Protein AF-A0AAX3SBN3-F1 (afdb_monomer)

pLDDT: mean 89.95, std 8.94, range [46.34, 97.88]

Sequence (106 aa):
MPRVSVIDQMPKELRSQLDERLREAGYSNLMEHAEWLQAQGVNASKSAVGRYSV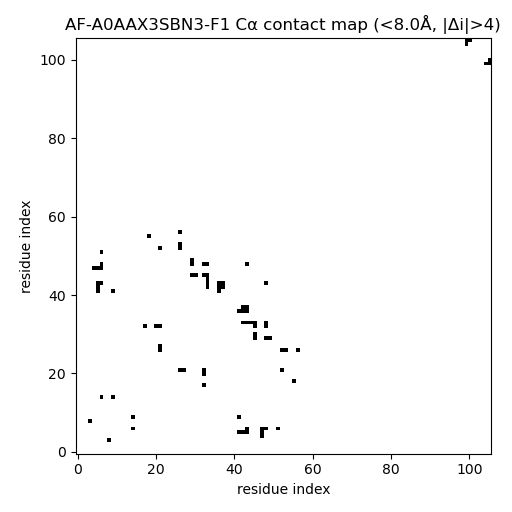ELKTKDRAATSIARGMREDLSDREAVDLLMELGALRVKEKRILDRLQEIGYF

Mean predicted aligned error: 9.84 Å

Secondary structure (DSSP, 8-state):
-PPPPHHHHS-HHHHHHHHHHHHHTTT--HHHHHHHHHHTT----HHHHHHHHHHHHHHHHHHHHHHHHHHHHHHHHHHHHHHHHHHHHHHHHHHHHHHHHHTT--

Radius of gyration: 28.88 Å; Cα contacts (8 Å, |Δi|>4): 43; chains: 1; bounding box: 62×22×80 Å

Foldseek 3Di:
DPDQQLLNVDDPVVNVVLLVVCVVVVNDPLVVSQVVCVVVVRNHDSVSSSVVSVVSVVVVVVVVVVVVVVVVVVVVVVVVVVVVVVVVVVVVVVVVVVVCVVVVVD

Solvent-accessible surface area (backbone atoms only — not comparable to full-atom values): 5961 Å² total; per-residue (Å²): 130,86,79,80,50,72,74,75,69,51,57,68,70,59,45,51,52,51,52,50,54,31,57,76,51,73,60,47,66,37,58,61,54,21,53,50,34,40,76,7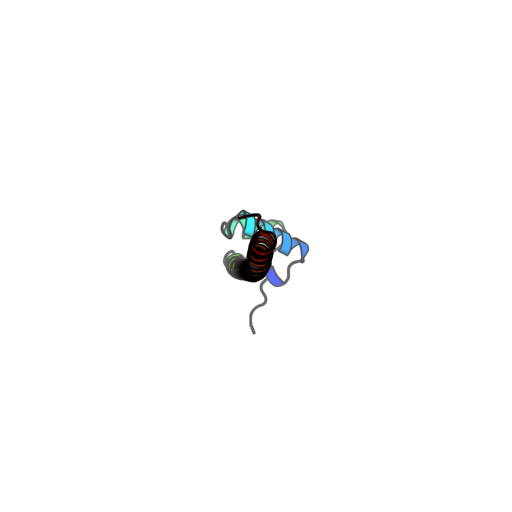2,73,40,90,47,50,45,66,56,46,45,54,49,40,55,51,51,54,50,53,54,49,51,52,51,51,50,55,48,51,55,51,52,56,51,51,53,51,52,52,52,51,51,52,52,52,51,51,54,51,53,55,50,51,51,54,50,52,55,52,39,46,76,73,63,78,102

Structure (mmCIF, N/CA/C/O backbone):
data_AF-A0AAX3SBN3-F1
#
_entry.id   AF-A0AAX3SBN3-F1
#
loop_
_atom_site.group_PDB
_atom_site.id
_atom_site.type_symbol
_atom_site.label_atom_id
_atom_site.label_alt_id
_atom_site.label_comp_id
_atom_site.label_asym_id
_atom_site.label_entity_id
_atom_site.label_seq_id
_atom_site.pdbx_PDB_ins_code
_atom_site.Cartn_x
_atom_site.Cartn_y
_atom_site.Cartn_z
_atom_site.occupancy
_atom_site.B_iso_or_equiv
_atom_site.auth_seq_id
_atom_site.auth_comp_id
_atom_site.auth_asym_id
_atom_site.auth_atom_id
_atom_site.pdbx_PDB_model_num
ATOM 1 N N . MET A 1 1 ? 1.093 -8.515 31.860 1.00 46.34 1 MET A N 1
ATOM 2 C CA . MET A 1 1 ? 0.648 -9.090 30.570 1.00 46.34 1 MET A CA 1
ATOM 3 C C . MET A 1 1 ? 0.022 -7.985 29.729 1.00 46.34 1 MET A C 1
ATOM 5 O O . MET A 1 1 ? -0.735 -7.204 30.304 1.00 46.34 1 MET A O 1
ATOM 9 N N . PRO A 1 2 ? 0.330 -7.864 28.426 1.00 54.88 2 PRO A N 1
ATOM 10 C CA . PRO A 1 2 ? -0.399 -6.953 27.546 1.00 54.88 2 PRO A CA 1
ATOM 11 C C . PRO A 1 2 ? -1.870 -7.382 27.514 1.00 54.88 2 PRO A C 1
ATOM 13 O O . PRO A 1 2 ? -2.157 -8.567 27.359 1.00 54.88 2 PRO A O 1
ATOM 16 N N . ARG A 1 3 ? -2.810 -6.450 27.702 1.00 62.56 3 ARG A N 1
ATOM 17 C CA . ARG A 1 3 ? -4.237 -6.772 27.563 1.00 62.56 3 ARG A CA 1
ATOM 18 C C . ARG A 1 3 ? -4.530 -6.993 26.081 1.00 62.56 3 ARG A C 1
ATOM 20 O O . ARG A 1 3 ? -4.342 -6.075 25.281 1.00 62.56 3 ARG A O 1
ATOM 27 N N . VAL A 1 4 ? -4.970 -8.200 25.735 1.00 66.44 4 VAL A N 1
ATOM 28 C CA . VAL A 1 4 ? -5.471 -8.528 24.394 1.00 66.44 4 VAL A CA 1
ATOM 29 C C . VAL A 1 4 ? -6.620 -7.568 24.076 1.00 66.44 4 VAL A C 1
ATOM 31 O O . VAL A 1 4 ? -7.504 -7.377 24.915 1.00 66.44 4 VAL A O 1
ATOM 34 N N . SER A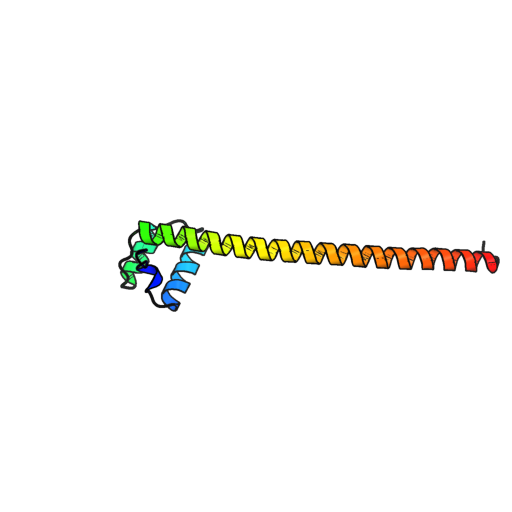 1 5 ? -6.576 -6.896 22.921 1.00 80.94 5 SER A N 1
ATOM 35 C CA . SER A 1 5 ? -7.642 -5.970 22.532 1.00 80.94 5 SER A CA 1
ATOM 36 C C . SER A 1 5 ? -8.933 -6.750 22.306 1.00 80.94 5 SER A C 1
ATOM 38 O O . SER A 1 5 ? -8.895 -7.838 21.740 1.00 80.94 5 SER A O 1
ATOM 40 N N . VAL A 1 6 ? -10.089 -6.167 22.629 1.00 86.38 6 VAL A N 1
ATOM 41 C CA . VAL A 1 6 ? -11.393 -6.696 22.175 1.00 86.38 6 VAL A CA 1
ATOM 42 C C . VAL A 1 6 ? -11.408 -6.855 20.646 1.00 86.38 6 VAL A C 1
ATOM 44 O O . VAL A 1 6 ? -11.992 -7.791 20.110 1.00 86.38 6 VAL A O 1
ATOM 47 N N . ILE A 1 7 ? -10.672 -5.991 19.941 1.00 87.12 7 ILE A N 1
ATOM 48 C CA . ILE A 1 7 ? -10.515 -6.041 18.483 1.00 87.12 7 ILE A CA 1
ATOM 49 C C . ILE A 1 7 ? -9.657 -7.232 18.019 1.00 87.12 7 ILE A C 1
ATOM 51 O O . ILE A 1 7 ? -9.864 -7.761 16.929 1.00 87.12 7 ILE A O 1
ATOM 55 N N . ASP A 1 8 ? -8.756 -7.737 18.859 1.00 85.69 8 ASP A N 1
ATOM 56 C CA . ASP A 1 8 ? -7.938 -8.916 18.542 1.00 85.69 8 ASP A CA 1
ATOM 57 C C . ASP A 1 8 ? -8.713 -10.227 18.753 1.00 85.69 8 ASP A C 1
ATOM 59 O O . ASP A 1 8 ? -8.286 -11.285 18.289 1.00 85.69 8 ASP A O 1
ATOM 63 N N . GLN A 1 9 ? -9.874 -10.159 19.409 1.00 88.56 9 GLN A 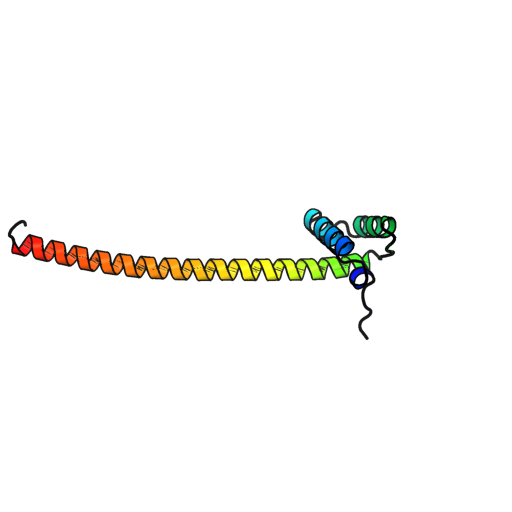N 1
ATOM 64 C CA . GLN A 1 9 ? -10.721 -11.312 19.725 1.00 88.56 9 GLN A CA 1
ATOM 65 C C . GLN A 1 9 ? -11.921 -11.457 18.784 1.00 88.56 9 GLN A C 1
ATOM 67 O O . GLN A 1 9 ? -12.572 -12.497 18.792 1.00 88.56 9 GLN A O 1
ATOM 72 N N . MET A 1 10 ? -12.225 -10.440 17.970 1.00 90.62 10 MET A N 1
ATOM 73 C CA . MET A 1 10 ? -13.343 -10.522 17.028 1.00 90.62 10 MET A CA 1
ATOM 74 C C . MET A 1 10 ? -13.065 -11.495 15.868 1.00 90.62 10 MET A C 1
ATOM 76 O O . MET A 1 10 ? -11.894 -11.707 15.527 1.00 90.62 10 MET A O 1
ATOM 80 N N . PRO A 1 11 ? -14.120 -12.037 15.226 1.00 92.75 11 PRO A N 1
ATOM 81 C CA . PRO A 1 11 ? -13.992 -12.852 14.022 1.00 92.75 11 PRO A CA 1
ATOM 82 C C . PRO A 1 11 ? -13.178 -12.148 12.939 1.00 92.75 11 PRO A C 1
ATOM 84 O O . PRO A 1 11 ? -13.236 -10.922 12.795 1.00 92.75 11 PRO A O 1
ATOM 87 N N . LYS A 1 12 ? -12.431 -12.930 12.156 1.00 91.50 12 LYS A N 1
ATOM 88 C CA . LYS A 1 12 ? -11.541 -12.403 11.117 1.00 91.50 12 LYS A CA 1
ATOM 89 C C . LYS A 1 12 ? -12.311 -11.560 10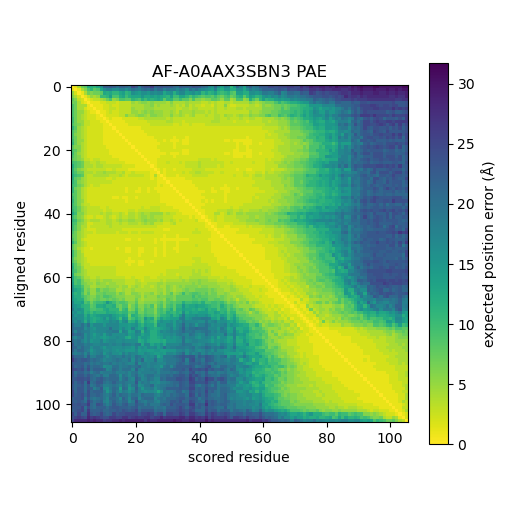.102 1.00 91.50 12 LYS A C 1
ATOM 91 O O . LYS A 1 12 ? -11.835 -10.505 9.708 1.00 91.50 12 LYS A O 1
ATOM 96 N N . GLU A 1 13 ? -13.512 -11.990 9.745 1.00 93.06 13 GLU A N 1
ATOM 97 C CA . GLU A 1 13 ? -14.396 -11.334 8.786 1.00 93.06 13 GLU A CA 1
ATOM 98 C C . GLU A 1 13 ? -14.827 -9.949 9.280 1.00 93.06 13 GLU A C 1
ATOM 100 O O . GLU A 1 13 ? -14.839 -8.989 8.511 1.00 93.06 13 GLU A O 1
ATOM 105 N N . LEU A 1 14 ? -15.139 -9.824 10.574 1.00 94.31 14 LEU A N 1
ATOM 106 C CA . LEU A 1 14 ? -15.507 -8.544 11.177 1.00 94.31 14 LEU A CA 1
ATOM 107 C C . LEU A 1 14 ? -14.292 -7.614 11.289 1.00 94.31 14 LEU A C 1
ATOM 109 O O . LEU A 1 14 ? -14.404 -6.414 11.043 1.00 94.31 14 LEU A O 1
ATOM 113 N N . ARG A 1 15 ? -13.114 -8.175 11.590 1.00 93.69 15 ARG A N 1
ATOM 114 C CA . ARG A 1 15 ? -11.855 -7.423 11.597 1.00 93.69 15 ARG A CA 1
ATOM 115 C C . ARG A 1 15 ? -11.504 -6.898 10.208 1.00 93.69 15 ARG A C 1
ATOM 117 O O . ARG A 1 15 ? -11.139 -5.738 10.086 1.00 93.69 15 ARG A O 1
ATOM 124 N N . SER A 1 16 ? -11.660 -7.713 9.167 1.00 94.25 16 SER A N 1
ATOM 125 C CA . SER A 1 16 ? -11.414 -7.287 7.786 1.00 94.25 16 SER A CA 1
ATOM 126 C C . SER A 1 16 ? -12.344 -6.153 7.352 1.00 94.25 16 SER A C 1
ATOM 128 O O . SER A 1 16 ? -11.878 -5.208 6.726 1.00 94.25 16 SER A O 1
ATOM 130 N N . GLN A 1 17 ? -13.620 -6.187 7.748 1.00 96.06 17 GLN A N 1
ATOM 131 C CA . GLN A 1 17 ? -14.545 -5.071 7.514 1.00 96.06 17 GLN A CA 1
ATOM 132 C C . GLN A 1 17 ? -14.122 -3.802 8.267 1.00 96.06 17 GLN A C 1
ATOM 134 O O . GLN A 1 17 ? -14.179 -2.706 7.715 1.00 96.06 17 GLN A O 1
ATOM 139 N N . LEU A 1 18 ? -13.667 -3.931 9.520 1.00 95.25 18 LEU A N 1
ATOM 140 C CA . LEU A 1 18 ? -13.124 -2.797 10.270 1.00 95.25 18 LEU A CA 1
ATOM 141 C C . LEU A 1 18 ? -11.887 -2.205 9.577 1.00 95.25 18 LEU A C 1
ATOM 143 O O . LEU A 1 18 ? -11.766 -0.984 9.504 1.00 95.25 18 LEU A O 1
ATOM 147 N N . ASP A 1 19 ? -10.990 -3.050 9.062 1.00 95.56 19 ASP A N 1
ATOM 148 C CA . ASP A 1 19 ? -9.792 -2.614 8.340 1.00 95.56 19 ASP A CA 1
ATOM 149 C C . ASP A 1 19 ? -10.149 -1.804 7.094 1.00 95.56 19 ASP A C 1
ATOM 151 O O . ASP A 1 19 ? -9.567 -0.747 6.858 1.00 95.56 19 ASP A O 1
ATOM 155 N N . GLU A 1 20 ? -11.106 -2.288 6.303 1.00 96.44 20 GLU A N 1
ATOM 156 C CA . GLU A 1 20 ? -11.591 -1.608 5.101 1.00 96.44 20 GLU A CA 1
ATOM 157 C C . GLU A 1 20 ? -12.205 -0.251 5.445 1.00 96.44 20 GLU A C 1
ATOM 159 O O . GLU A 1 20 ? -11.745 0.772 4.937 1.00 96.44 20 GLU A O 1
ATOM 164 N N . ARG A 1 21 ? -13.123 -0.208 6.420 1.00 96.56 21 ARG A N 1
ATOM 165 C CA . ARG A 1 21 ? -13.724 1.049 6.891 1.00 96.56 21 ARG A CA 1
ATOM 166 C C . ARG A 1 21 ? -12.683 2.047 7.394 1.00 96.56 21 ARG A C 1
ATOM 168 O O . ARG A 1 21 ? -12.793 3.240 7.122 1.00 96.56 21 ARG A O 1
ATOM 175 N N . LEU A 1 22 ? -11.675 1.578 8.133 1.00 96.44 22 LEU A N 1
ATOM 176 C CA . LEU A 1 22 ? -10.591 2.432 8.618 1.00 96.44 22 LEU A CA 1
ATOM 177 C C . LEU A 1 22 ? -9.739 2.968 7.466 1.00 96.44 22 LEU A C 1
ATOM 179 O O . LEU A 1 22 ? -9.346 4.131 7.509 1.00 96.44 22 LEU A O 1
ATOM 183 N N . ARG A 1 23 ? -9.459 2.164 6.436 1.00 95.69 23 ARG A N 1
ATOM 184 C CA . ARG A 1 23 ? -8.713 2.615 5.251 1.00 95.69 23 ARG A CA 1
ATOM 185 C C . ARG A 1 23 ? -9.497 3.647 4.449 1.00 95.69 23 ARG A C 1
ATOM 187 O O . ARG A 1 23 ? -8.933 4.687 4.117 1.00 95.69 23 ARG A O 1
ATOM 194 N N . GLU A 1 24 ? -10.780 3.396 4.197 1.00 95.69 24 GLU A N 1
ATOM 195 C CA . GLU A 1 24 ? -11.680 4.318 3.490 1.00 95.69 24 GLU A CA 1
ATOM 196 C C . GLU A 1 24 ? -11.799 5.663 4.215 1.00 95.69 24 GLU A C 1
ATOM 198 O O . GLU A 1 24 ? -11.713 6.721 3.595 1.00 95.69 24 GLU A O 1
ATOM 203 N N . ALA A 1 25 ? -11.901 5.635 5.547 1.00 94.25 25 ALA A N 1
ATOM 204 C CA . ALA A 1 25 ? -11.947 6.835 6.377 1.00 94.25 25 ALA A CA 1
ATOM 205 C C . ALA A 1 25 ? -10.566 7.481 6.612 1.00 94.25 25 ALA A C 1
ATOM 207 O O . ALA A 1 25 ? -10.441 8.392 7.437 1.00 94.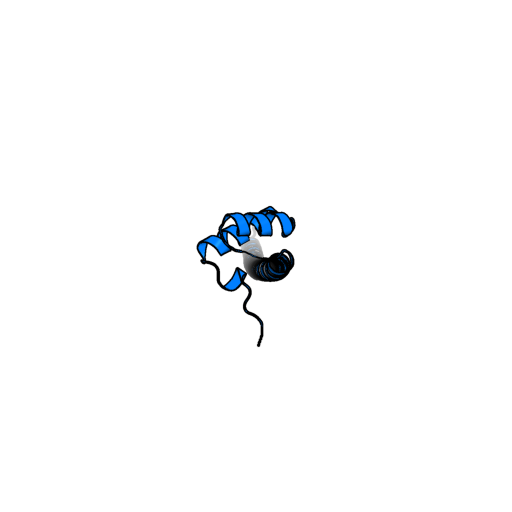25 25 ALA A O 1
ATOM 208 N N . GLY A 1 26 ? -9.493 7.006 5.972 1.00 93.12 26 GLY A N 1
ATOM 209 C CA . GLY A 1 26 ? -8.143 7.541 6.170 1.00 93.12 26 GLY A CA 1
ATOM 210 C C . GLY A 1 26 ? -7.649 7.441 7.619 1.00 93.12 26 GLY A C 1
ATOM 211 O O . GLY A 1 26 ? -6.876 8.288 8.077 1.00 93.12 26 GLY A O 1
AT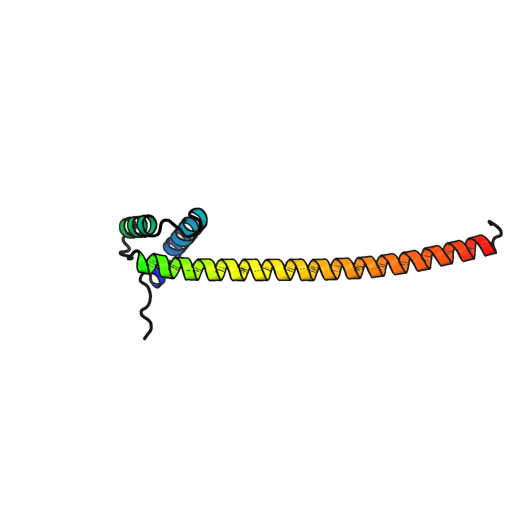OM 212 N N . TYR A 1 27 ? -8.078 6.403 8.340 1.00 93.62 27 TYR A N 1
ATOM 213 C CA . TYR A 1 27 ? -7.783 6.115 9.748 1.00 93.62 27 TYR A CA 1
ATOM 214 C C . TYR A 1 27 ? -8.397 7.109 10.743 1.00 93.62 27 TYR A C 1
ATOM 216 O O . TYR A 1 27 ? -7.927 7.222 11.880 1.00 93.62 27 TYR A O 1
ATOM 224 N N . SER A 1 28 ? -9.429 7.842 10.318 1.00 92.06 28 SER A N 1
ATOM 225 C CA . SER A 1 28 ? -10.160 8.818 11.130 1.00 92.06 28 SER A CA 1
ATOM 226 C C . SER A 1 28 ? -11.471 8.232 11.687 1.00 92.06 28 SER A C 1
ATOM 228 O O . SER A 1 28 ? -11.577 7.021 11.844 1.00 92.06 28 SER A O 1
ATOM 230 N N . ASN A 1 29 ? -12.420 9.078 12.108 1.00 94.19 29 ASN A N 1
ATOM 231 C CA . ASN A 1 29 ? -13.776 8.693 12.541 1.00 94.19 29 ASN A CA 1
ATOM 232 C C . ASN A 1 29 ? -13.865 7.544 13.568 1.00 94.19 29 ASN A C 1
ATOM 234 O O . ASN A 1 29 ? -14.811 6.764 13.598 1.00 94.19 29 ASN A O 1
ATOM 238 N N . LEU A 1 30 ? -12.901 7.476 14.494 1.00 95.00 30 LEU A N 1
ATOM 239 C CA . LEU A 1 30 ? -12.772 6.380 15.469 1.00 95.00 30 LEU A CA 1
ATOM 240 C C . LEU A 1 30 ? -14.021 6.147 16.336 1.00 95.00 30 LEU A C 1
ATOM 242 O O . LEU A 1 30 ? -14.232 5.040 16.822 1.00 95.00 30 LEU A O 1
ATOM 246 N N . MET A 1 31 ? -14.806 7.199 16.579 1.00 94.62 31 MET A N 1
ATOM 247 C CA . MET A 1 31 ? -16.046 7.120 17.355 1.00 94.62 31 MET A CA 1
ATOM 248 C C . MET A 1 31 ? -17.159 6.444 16.552 1.00 94.62 31 MET A C 1
ATOM 250 O O . MET A 1 31 ? -17.765 5.507 17.051 1.00 94.62 31 MET A O 1
ATOM 254 N N . GLU A 1 32 ? -17.331 6.825 15.288 1.00 95.38 32 GLU A N 1
ATOM 255 C CA . GLU A 1 32 ? -18.281 6.194 14.367 1.00 95.38 32 GLU A CA 1
ATOM 256 C C . GLU A 1 32 ? -17.952 4.706 14.162 1.00 95.38 32 GLU A C 1
ATOM 258 O O . GLU A 1 32 ? -18.829 3.847 14.175 1.00 95.38 32 GLU A O 1
ATOM 263 N N . HIS A 1 33 ? -16.666 4.364 14.048 1.00 95.25 33 HIS A N 1
ATOM 264 C CA . HIS A 1 33 ? -16.239 2.968 13.958 1.00 95.25 33 HIS A CA 1
ATOM 265 C C . HIS A 1 33 ? -16.507 2.178 15.247 1.00 95.25 33 HIS A C 1
ATOM 267 O O . HIS A 1 33 ? -16.840 0.996 15.178 1.00 95.25 33 HIS A O 1
ATOM 273 N N . ALA A 1 34 ? -16.386 2.811 16.417 1.00 95.12 34 ALA A N 1
ATOM 274 C CA . ALA A 1 34 ? -16.736 2.187 17.691 1.00 95.12 34 ALA A CA 1
ATOM 275 C C . ALA A 1 34 ? -18.251 1.936 17.803 1.00 95.12 34 ALA A C 1
ATOM 277 O O . ALA A 1 34 ? -18.659 0.850 18.208 1.00 95.12 34 ALA A O 1
ATOM 278 N N . GLU A 1 35 ? -19.076 2.897 17.383 1.00 95.94 35 GLU A N 1
ATOM 279 C CA . GLU A 1 35 ? -20.538 2.759 17.322 1.00 95.94 35 GLU A CA 1
ATOM 280 C C . GLU A 1 35 ? -20.964 1.663 16.338 1.00 95.94 35 GLU A C 1
ATOM 282 O O . GLU A 1 35 ? -21.810 0.827 16.656 1.00 95.94 35 GLU A O 1
ATOM 287 N N . TRP A 1 36 ? -20.325 1.600 15.167 1.00 96.12 36 TRP A N 1
ATOM 288 C CA . TRP A 1 36 ? -20.562 0.526 14.208 1.00 96.12 36 TRP A CA 1
ATOM 289 C C . TRP A 1 36 ? -20.210 -0.844 14.797 1.00 96.12 36 TRP A C 1
ATOM 291 O O . TRP A 1 36 ? -21.019 -1.764 14.703 1.00 96.12 36 TRP A O 1
ATOM 301 N N . LEU A 1 37 ? -19.057 -0.984 15.461 1.00 94.50 37 LEU A N 1
ATOM 302 C CA . LEU A 1 37 ? -18.689 -2.230 16.142 1.00 94.50 37 LEU A CA 1
ATOM 303 C C . LEU A 1 37 ? -19.711 -2.622 17.211 1.00 94.50 37 LEU A C 1
ATOM 305 O O . LEU A 1 37 ? -20.059 -3.798 17.316 1.00 94.50 37 LEU A O 1
ATOM 309 N N . GLN A 1 38 ? -20.241 -1.646 17.950 1.00 93.62 38 GLN A N 1
ATOM 310 C CA . GLN A 1 38 ? -21.283 -1.888 18.941 1.00 93.62 38 GLN A CA 1
ATOM 311 C C . GLN A 1 38 ? -22.566 -2.425 18.293 1.00 93.62 38 GLN A C 1
ATOM 313 O O . GLN A 1 38 ? -23.151 -3.375 18.813 1.00 93.62 38 GLN A O 1
ATOM 318 N N . ALA A 1 39 ? -22.959 -1.896 17.129 1.00 94.00 39 ALA A N 1
ATOM 319 C CA . ALA A 1 39 ? -24.080 -2.421 16.346 1.00 94.00 39 ALA A CA 1
ATOM 320 C C . ALA A 1 39 ? -23.831 -3.851 15.821 1.00 94.00 39 ALA A C 1
ATOM 322 O O . ALA A 1 39 ? -24.780 -4.608 15.641 1.00 94.00 39 ALA A O 1
ATOM 323 N N . GLN A 1 40 ? -22.567 -4.244 15.631 1.00 91.81 40 GLN A N 1
ATOM 324 C CA . GLN A 1 40 ? -22.159 -5.616 15.293 1.00 91.81 40 GLN A CA 1
ATOM 325 C C . GLN A 1 40 ? -22.022 -6.535 16.527 1.00 91.81 40 GLN A C 1
ATOM 327 O O . GLN A 1 40 ? -21.567 -7.671 16.408 1.00 91.81 40 GLN A O 1
ATOM 332 N N . GLY A 1 41 ? -22.392 -6.061 17.723 1.00 91.69 41 GLY A N 1
ATOM 333 C CA . GLY A 1 41 ? -22.316 -6.825 18.972 1.00 91.69 41 GLY A CA 1
ATOM 334 C C . GLY A 1 41 ? -20.951 -6.784 19.669 1.00 91.69 41 GLY A C 1
ATOM 335 O O . GLY A 1 41 ? -20.745 -7.499 20.649 1.00 91.69 41 GLY A O 1
ATOM 336 N N . VAL A 1 42 ? -20.018 -5.944 19.208 1.00 91.00 42 VAL A N 1
ATOM 337 C CA . VAL A 1 42 ? -18.676 -5.795 19.786 1.00 91.00 42 VAL A CA 1
ATOM 338 C C . VAL A 1 42 ? -18.558 -4.467 20.524 1.00 91.00 42 VAL A C 1
ATOM 340 O O . VAL A 1 42 ? -18.507 -3.397 19.926 1.00 91.00 42 VAL A O 1
ATOM 343 N N . ASN A 1 43 ? -18.432 -4.522 21.848 1.00 89.62 43 ASN A N 1
ATOM 344 C CA . ASN A 1 43 ? -18.287 -3.317 22.661 1.00 89.62 43 ASN A CA 1
ATOM 345 C C . ASN A 1 43 ? -16.814 -2.865 22.721 1.00 89.62 43 ASN A C 1
ATOM 347 O O . ASN A 1 43 ? -16.071 -3.201 23.647 1.00 89.62 43 ASN A O 1
ATOM 351 N N . ALA A 1 44 ? -16.369 -2.150 21.686 1.00 89.94 44 ALA A N 1
ATOM 352 C CA . ALA A 1 44 ? -15.028 -1.579 21.601 1.00 89.94 44 ALA A CA 1
ATOM 353 C C . ALA A 1 44 ? -15.049 -0.083 21.939 1.00 89.94 44 ALA A C 1
ATOM 355 O O . ALA A 1 44 ? -15.827 0.685 21.385 1.00 89.94 44 ALA A O 1
ATOM 356 N N . SER A 1 45 ? -14.150 0.364 22.819 1.00 92.81 45 SER A N 1
ATOM 357 C CA . SER A 1 45 ? -14.010 1.794 23.112 1.00 92.81 45 SER A CA 1
ATOM 358 C C . SER A 1 45 ? -13.303 2.538 21.974 1.00 92.81 45 SER A C 1
ATOM 360 O O . SER A 1 45 ? -12.459 1.970 21.275 1.00 92.81 45 SER A O 1
ATOM 362 N N . LYS A 1 46 ? -13.546 3.851 21.854 1.00 93.25 46 LYS A N 1
ATOM 363 C CA . LYS A 1 46 ? -12.826 4.734 20.914 1.00 93.25 46 LYS A CA 1
ATOM 364 C C . LYS A 1 46 ? -11.304 4.575 21.012 1.00 93.25 46 LYS A C 1
ATOM 366 O O . LYS A 1 46 ? -10.618 4.563 19.996 1.00 93.25 46 LYS A O 1
ATOM 371 N N . SER A 1 47 ? -10.766 4.425 22.224 1.00 92.12 47 SER A N 1
ATOM 372 C CA . SER A 1 47 ? -9.327 4.235 22.447 1.00 92.12 47 SER A CA 1
ATOM 373 C C . SER A 1 47 ? -8.826 2.876 21.952 1.00 92.12 47 SER A C 1
ATOM 375 O O . SER A 1 47 ? -7.710 2.791 21.442 1.00 92.12 47 SER A O 1
ATOM 377 N N . ALA A 1 48 ? -9.637 1.818 22.067 1.00 92.00 48 ALA A N 1
ATOM 378 C CA . ALA A 1 48 ? -9.303 0.511 21.505 1.00 92.00 48 ALA A CA 1
ATOM 379 C C . ALA A 1 48 ? -9.235 0.582 19.973 1.00 92.00 48 ALA A C 1
ATOM 381 O O . ALA A 1 48 ? -8.242 0.144 19.392 1.00 92.00 48 ALA A O 1
ATOM 382 N N . VAL A 1 49 ? -10.232 1.217 19.345 1.00 94.00 49 VAL A N 1
ATOM 383 C CA . VAL A 1 49 ? -10.263 1.455 17.892 1.00 94.00 49 VAL A CA 1
ATOM 384 C C . VAL A 1 49 ? -9.102 2.348 17.456 1.00 94.00 49 VAL A C 1
ATOM 386 O O . VAL A 1 49 ? -8.445 2.057 16.465 1.00 94.00 49 VAL A O 1
ATOM 389 N N . GLY A 1 50 ? -8.779 3.392 18.222 1.00 93.88 50 GLY A N 1
ATOM 390 C CA . GLY A 1 50 ? -7.652 4.281 17.938 1.00 93.88 50 GLY A CA 1
ATOM 391 C C . GLY A 1 50 ? -6.303 3.570 17.967 1.00 93.88 50 GLY A C 1
ATOM 392 O O . GLY A 1 50 ? -5.507 3.726 17.045 1.00 93.88 50 GLY A O 1
ATOM 393 N N . ARG A 1 51 ? -6.056 2.738 18.985 1.00 93.50 51 ARG A N 1
ATOM 394 C CA . ARG A 1 51 ? -4.829 1.933 19.061 1.00 93.50 51 ARG A CA 1
ATOM 395 C C . ARG A 1 51 ? -4.722 0.975 17.875 1.00 93.50 51 ARG A C 1
ATOM 397 O O . ARG A 1 51 ? -3.665 0.896 17.257 1.00 93.50 51 ARG A O 1
ATOM 404 N N . TYR A 1 52 ? -5.823 0.304 17.547 1.00 93.75 52 TYR A N 1
ATOM 405 C CA . TYR A 1 52 ? -5.888 -0.606 16.410 1.00 93.75 52 TYR A CA 1
ATOM 406 C C . TYR A 1 52 ? -5.645 0.111 15.074 1.00 93.75 52 TYR A C 1
ATOM 408 O O . TYR A 1 52 ? -4.833 -0.332 14.270 1.00 93.75 52 TYR A O 1
ATOM 416 N N . SER A 1 53 ? -6.270 1.272 14.877 1.00 94.75 53 SER A N 1
ATOM 417 C CA . SER A 1 53 ? -6.101 2.127 13.699 1.00 94.75 53 SER A CA 1
ATOM 418 C C . SER A 1 53 ? -4.639 2.540 13.485 1.00 94.75 53 SER A C 1
ATOM 420 O O . SER A 1 53 ? -4.123 2.450 12.372 1.00 94.75 53 SER A O 1
ATOM 422 N N . VAL A 1 54 ? -3.928 2.920 14.553 1.00 94.81 54 VAL A N 1
ATOM 423 C CA . VAL A 1 54 ? -2.493 3.252 14.484 1.00 94.81 54 VAL A CA 1
ATOM 424 C C . VAL A 1 54 ? -1.650 2.037 14.091 1.00 94.81 54 VAL A C 1
ATOM 426 O O . VAL A 1 54 ? -0.740 2.159 13.266 1.00 94.81 54 VAL A O 1
ATOM 429 N N . GLU A 1 55 ? -1.945 0.868 14.656 1.00 92.81 55 GLU A N 1
ATOM 430 C CA . GLU A 1 55 ? -1.238 -0.371 14.331 1.00 92.81 55 GLU A CA 1
ATOM 431 C C . GLU A 1 55 ? -1.455 -0.773 12.866 1.00 92.81 55 GLU A C 1
ATOM 433 O O . GLU A 1 55 ? -0.488 -1.035 12.147 1.00 92.81 55 GLU A O 1
ATOM 438 N N . LEU A 1 56 ? -2.706 -0.746 12.400 1.00 93.25 56 LEU A N 1
ATOM 439 C CA . LEU A 1 56 ? -3.067 -1.029 11.014 1.00 93.25 56 LEU A CA 1
ATOM 440 C C . LEU A 1 56 ? -2.380 -0.053 10.051 1.00 93.25 56 LEU A C 1
ATOM 442 O O . LEU A 1 56 ? -1.710 -0.477 9.114 1.00 93.25 56 LEU A O 1
ATOM 446 N N . LYS A 1 57 ? -2.439 1.252 10.340 1.00 94.38 57 LYS A N 1
ATOM 447 C CA . LYS A 1 57 ? -1.770 2.292 9.545 1.00 94.38 57 LYS A CA 1
ATOM 448 C C . LYS A 1 57 ? -0.263 2.072 9.446 1.00 94.38 57 LYS A C 1
ATOM 450 O O . LYS A 1 57 ? 0.345 2.360 8.417 1.00 94.38 57 LYS A O 1
ATOM 455 N N . THR A 1 58 ? 0.354 1.591 10.522 1.00 92.00 58 THR A N 1
ATOM 456 C CA . THR A 1 58 ? 1.789 1.289 10.554 1.00 92.00 58 THR A CA 1
ATOM 457 C C . THR A 1 58 ? 2.115 0.093 9.663 1.00 92.00 58 THR A C 1
ATOM 459 O O . THR A 1 58 ? 3.059 0.167 8.877 1.00 92.00 58 THR A O 1
ATOM 462 N N . LYS A 1 59 ? 1.307 -0.972 9.725 1.00 89.94 59 LYS A N 1
ATOM 463 C CA . LYS A 1 59 ? 1.449 -2.152 8.858 1.00 89.94 59 LYS A CA 1
ATOM 464 C C . LYS A 1 59 ? 1.286 -1.790 7.381 1.00 89.94 59 LYS A C 1
ATOM 466 O O . LYS A 1 59 ? 2.143 -2.141 6.574 1.00 89.94 59 LYS A O 1
ATOM 471 N N . ASP A 1 60 ? 0.259 -1.018 7.044 1.00 91.88 60 ASP A N 1
ATOM 472 C CA . ASP A 1 60 ? -0.009 -0.598 5.666 1.00 91.88 60 ASP A CA 1
ATOM 473 C C . ASP A 1 60 ? 1.109 0.306 5.111 1.00 91.88 60 ASP A C 1
ATOM 475 O O . ASP A 1 60 ? 1.533 0.163 3.958 1.00 91.88 60 ASP A O 1
ATOM 479 N N . ARG A 1 61 ? 1.668 1.198 5.942 1.00 88.94 61 ARG A N 1
ATOM 480 C CA . ARG A 1 61 ? 2.850 1.999 5.576 1.00 88.94 61 ARG A CA 1
ATOM 481 C C . ARG A 1 61 ? 4.085 1.139 5.340 1.00 88.94 61 ARG A C 1
ATOM 483 O O . ARG A 1 61 ? 4.792 1.374 4.363 1.00 88.94 61 ARG A O 1
ATOM 490 N N . ALA A 1 62 ? 4.343 0.159 6.204 1.00 85.88 62 ALA A N 1
ATOM 491 C CA . ALA A 1 62 ? 5.470 -0.753 6.037 1.00 85.88 62 ALA A CA 1
ATOM 492 C C . ALA A 1 62 ? 5.348 -1.548 4.727 1.00 85.88 62 ALA A C 1
ATOM 494 O O . ALA A 1 62 ? 6.299 -1.587 3.949 1.00 85.88 62 ALA A O 1
ATOM 495 N N . ALA A 1 63 ? 4.162 -2.088 4.429 1.00 83.31 63 ALA A N 1
ATOM 496 C CA . ALA A 1 63 ? 3.894 -2.791 3.175 1.00 83.31 63 ALA A CA 1
ATOM 497 C C . ALA A 1 63 ? 4.118 -1.892 1.946 1.00 83.31 63 ALA A C 1
ATOM 499 O O . ALA A 1 63 ? 4.780 -2.297 0.991 1.00 83.31 63 ALA A O 1
ATOM 500 N N . THR A 1 64 ? 3.639 -0.646 1.997 1.00 84.00 64 THR A N 1
ATOM 501 C CA . THR A 1 64 ? 3.842 0.337 0.919 1.00 84.00 64 THR A CA 1
ATOM 502 C C . THR A 1 64 ? 5.323 0.671 0.730 1.00 84.00 64 THR A C 1
ATOM 504 O O . THR A 1 64 ? 5.800 0.750 -0.400 1.00 84.00 64 THR A O 1
ATOM 507 N N . SER A 1 65 ? 6.071 0.836 1.825 1.00 82.06 65 SER A N 1
ATOM 508 C CA . SER A 1 65 ? 7.511 1.104 1.779 1.00 82.06 65 SER A CA 1
ATOM 509 C C . SER 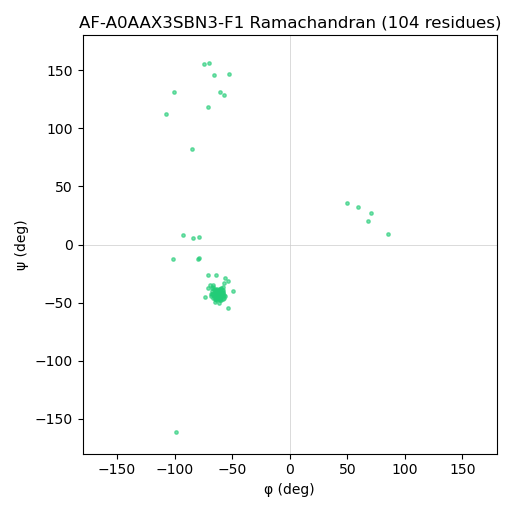A 1 65 ? 8.291 -0.055 1.161 1.00 82.06 65 SER A C 1
ATOM 511 O O . SER A 1 65 ? 9.189 0.183 0.361 1.00 82.06 65 SER A O 1
ATOM 513 N N . ILE A 1 66 ? 7.941 -1.298 1.502 1.00 83.12 66 ILE A N 1
ATOM 514 C CA . ILE A 1 66 ? 8.564 -2.495 0.923 1.00 83.12 66 ILE A CA 1
ATOM 515 C C . ILE A 1 66 ? 8.263 -2.575 -0.574 1.00 83.12 66 ILE A C 1
ATOM 517 O O . ILE A 1 66 ? 9.177 -2.749 -1.374 1.00 83.12 66 ILE A O 1
ATOM 521 N N . ALA A 1 67 ? 6.999 -2.390 -0.966 1.00 78.94 67 ALA A N 1
ATOM 522 C CA . ALA A 1 67 ? 6.602 -2.404 -2.372 1.00 78.94 67 ALA A CA 1
ATOM 523 C C . ALA A 1 67 ? 7.322 -1.317 -3.188 1.00 78.94 67 ALA A C 1
ATOM 525 O O . ALA A 1 67 ? 7.699 -1.549 -4.336 1.00 78.94 67 ALA A O 1
ATOM 526 N N . ARG A 1 68 ? 7.539 -0.139 -2.590 1.00 79.00 68 ARG A N 1
ATOM 527 C CA . ARG A 1 68 ? 8.322 0.937 -3.201 1.00 79.00 68 ARG A CA 1
ATOM 528 C C . ARG A 1 68 ? 9.788 0.542 -3.377 1.00 79.00 68 ARG A C 1
ATOM 530 O O . ARG A 1 68 ? 10.285 0.673 -4.488 1.00 79.00 68 ARG A O 1
ATOM 537 N N . GLY A 1 69 ? 10.433 0.024 -2.332 1.00 82.06 69 GLY A N 1
ATOM 538 C CA . GLY A 1 69 ? 11.828 -0.423 -2.406 1.00 82.06 69 GLY A CA 1
ATOM 539 C C . GLY A 1 69 ? 12.032 -1.507 -3.467 1.00 82.06 69 GLY A C 1
ATOM 540 O O . GLY A 1 69 ? 12.926 -1.396 -4.292 1.00 82.06 69 GLY A O 1
ATOM 541 N N . MET A 1 70 ? 11.123 -2.485 -3.547 1.00 73.94 70 MET A N 1
ATOM 542 C CA . MET A 1 70 ? 11.162 -3.511 -4.599 1.00 73.94 70 MET A CA 1
ATOM 543 C C . MET A 1 70 ? 11.043 -2.924 -6.010 1.00 73.94 70 MET A C 1
ATOM 545 O O . MET A 1 70 ? 11.679 -3.417 -6.937 1.00 73.94 70 MET A O 1
ATOM 549 N N . ARG A 1 71 ? 10.214 -1.890 -6.201 1.00 80.06 71 ARG A N 1
ATOM 550 C CA . ARG A 1 71 ? 10.083 -1.219 -7.501 1.00 80.06 71 ARG A CA 1
ATOM 551 C C . ARG A 1 71 ? 11.354 -0.452 -7.867 1.00 80.06 71 ARG A C 1
ATOM 553 O O . ARG A 1 71 ? 11.755 -0.502 -9.023 1.00 80.06 71 ARG A O 1
ATOM 560 N N . GLU A 1 72 ? 11.951 0.245 -6.903 1.00 81.94 72 GLU A N 1
ATOM 561 C CA . GLU A 1 72 ? 13.221 0.961 -7.084 1.00 81.94 72 GLU A CA 1
ATOM 562 C C . GLU A 1 72 ? 14.346 -0.032 -7.448 1.00 81.94 72 GLU A C 1
ATOM 564 O O . GLU A 1 72 ? 14.981 0.145 -8.483 1.00 81.94 72 GLU A O 1
ATOM 569 N N . ASP A 1 73 ? 14.476 -1.156 -6.732 1.00 83.44 73 ASP A N 1
ATOM 570 C CA . ASP A 1 73 ? 15.458 -2.214 -7.038 1.00 83.44 73 ASP A CA 1
ATOM 571 C C . ASP A 1 73 ? 15.300 -2.805 -8.454 1.00 83.44 73 ASP A C 1
ATOM 573 O O . ASP A 1 73 ? 16.283 -3.098 -9.139 1.00 83.44 73 ASP A O 1
ATOM 577 N N . LEU A 1 74 ? 14.058 -3.031 -8.901 1.00 79.12 74 LEU A N 1
ATOM 578 C CA . LEU A 1 74 ? 13.785 -3.528 -10.254 1.00 79.12 74 LEU A CA 1
ATOM 579 C C . LEU A 1 74 ? 14.144 -2.488 -11.322 1.00 79.12 74 LEU A C 1
ATOM 581 O O . LEU A 1 74 ? 14.715 -2.853 -12.347 1.00 79.12 74 LEU A O 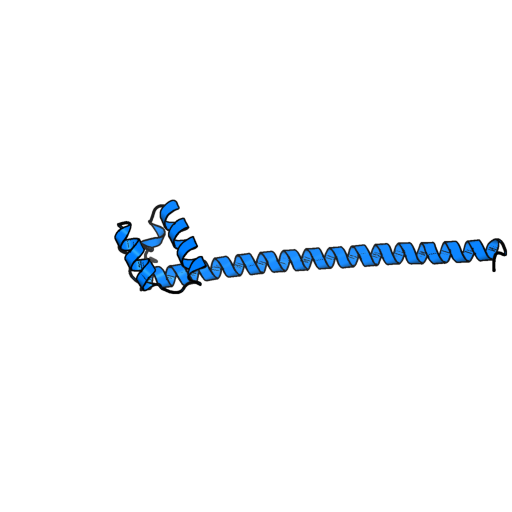1
ATOM 585 N N . SER A 1 75 ? 13.850 -1.211 -11.065 1.00 85.88 75 SER A N 1
ATOM 586 C CA . SER A 1 75 ? 14.211 -0.104 -11.956 1.00 85.88 75 SER A CA 1
ATOM 587 C C . SER A 1 75 ? 15.728 0.042 -12.093 1.00 85.88 75 SER A C 1
ATOM 589 O O . SER A 1 75 ? 16.221 0.281 -13.194 1.00 85.88 75 SER A O 1
ATOM 591 N N . ASP A 1 76 ? 16.475 -0.120 -11.000 1.00 88.19 76 ASP A N 1
ATOM 592 C CA . ASP A 1 76 ? 17.938 -0.056 -11.025 1.00 88.19 76 ASP A CA 1
ATOM 593 C C . ASP A 1 76 ? 18.532 -1.195 -11.864 1.00 88.19 76 ASP A C 1
ATOM 595 O O . ASP A 1 76 ? 19.466 -0.980 -12.639 1.00 88.19 76 ASP A O 1
ATOM 599 N N . ARG A 1 77 ? 17.963 -2.405 -11.771 1.00 86.44 77 ARG A N 1
ATOM 600 C CA . ARG A 1 77 ? 18.366 -3.537 -12.624 1.00 86.44 77 ARG A CA 1
ATOM 601 C C . ARG A 1 77 ? 18.094 -3.273 -14.100 1.00 86.44 77 ARG A C 1
ATOM 603 O O . ARG A 1 77 ? 18.985 -3.485 -14.915 1.00 86.44 77 ARG A O 1
ATOM 610 N N . GLU A 1 78 ? 16.909 -2.766 -14.433 1.00 89.25 78 GLU A N 1
ATOM 611 C CA . GLU A 1 78 ? 16.554 -2.407 -15.811 1.00 89.25 78 GLU A CA 1
ATOM 612 C C . GLU A 1 78 ? 17.523 -1.360 -16.388 1.00 89.25 78 GLU A C 1
ATOM 614 O O . GLU A 1 78 ? 17.995 -1.497 -17.517 1.00 89.25 78 GLU A O 1
ATOM 619 N N . ALA A 1 79 ? 17.897 -0.350 -15.597 1.00 88.38 79 ALA A N 1
ATOM 620 C CA . ALA A 1 79 ? 18.874 0.653 -16.012 1.00 88.38 79 ALA A CA 1
ATOM 621 C C . ALA A 1 79 ? 20.261 0.045 -16.298 1.00 88.38 79 ALA A C 1
ATOM 623 O O . ALA A 1 79 ? 20.909 0.420 -17.280 1.00 88.38 79 ALA A O 1
ATOM 624 N N . VAL A 1 80 ? 20.718 -0.901 -15.470 1.00 91.69 80 VAL A N 1
ATOM 625 C CA . VAL A 1 80 ? 21.987 -1.618 -15.685 1.00 91.69 80 VAL A CA 1
ATOM 626 C C . VAL A 1 80 ? 21.944 -2.454 -16.966 1.00 91.69 80 VAL A C 1
ATOM 628 O O . VAL A 1 80 ? 22.892 -2.399 -17.755 1.00 91.69 80 VAL A O 1
ATOM 631 N N . ASP A 1 81 ? 20.851 -3.176 -17.210 1.00 93.81 81 ASP A N 1
ATOM 632 C CA . ASP A 1 81 ? 20.683 -3.991 -18.417 1.00 93.81 81 ASP A CA 1
ATOM 633 C C . ASP A 1 81 ? 20.716 -3.125 -19.689 1.00 93.81 81 ASP A C 1
ATOM 635 O O . ASP A 1 81 ? 21.446 -3.433 -20.636 1.00 93.81 81 ASP A O 1
ATOM 639 N N . LEU A 1 82 ? 20.025 -1.979 -19.681 1.00 94.81 82 LEU A N 1
ATOM 640 C CA . LEU A 1 82 ? 20.037 -1.020 -20.792 1.00 94.81 82 LEU A CA 1
ATOM 641 C C . LEU A 1 82 ? 21.429 -0.424 -21.050 1.00 94.81 82 LEU A C 1
ATOM 643 O O . LEU A 1 82 ? 21.816 -0.228 -22.204 1.00 94.81 82 LEU A O 1
ATOM 647 N N . LEU A 1 83 ? 22.211 -0.143 -20.001 1.00 94.00 83 LEU A N 1
ATOM 648 C CA . LEU A 1 83 ? 23.590 0.341 -20.151 1.00 94.00 83 LEU A CA 1
ATOM 649 C C . LEU A 1 83 ? 24.494 -0.708 -20.807 1.00 94.00 83 LEU A C 1
ATOM 651 O O . LEU A 1 83 ? 25.316 -0.369 -21.664 1.00 94.00 83 LEU A O 1
ATOM 655 N N . MET A 1 84 ? 24.332 -1.977 -20.431 1.00 92.56 84 MET A N 1
ATOM 656 C CA . MET A 1 84 ? 25.071 -3.088 -21.031 1.00 92.56 84 MET A CA 1
ATOM 657 C C . MET A 1 84 ? 24.697 -3.278 -22.503 1.00 92.56 84 MET A C 1
ATOM 659 O O . MET A 1 84 ? 25.584 -3.415 -23.352 1.00 92.56 84 MET A O 1
ATOM 663 N N . GLU A 1 85 ? 23.402 -3.227 -22.824 1.00 97.06 85 GLU A N 1
ATOM 664 C CA . GLU A 1 85 ? 22.914 -3.302 -24.202 1.00 97.06 85 GLU A CA 1
ATOM 665 C C . GLU A 1 85 ? 23.446 -2.140 -25.050 1.00 97.06 85 GLU A C 1
ATOM 667 O O . GLU A 1 85 ? 23.991 -2.358 -26.136 1.00 97.06 85 GLU A O 1
ATOM 672 N N . LEU A 1 86 ? 23.389 -0.911 -24.528 1.00 95.81 86 LEU A N 1
ATOM 673 C CA . LEU A 1 86 ? 23.957 0.259 -25.189 1.00 95.81 86 LEU A CA 1
ATOM 674 C C . LEU A 1 86 ? 25.456 0.075 -25.458 1.00 95.81 86 LEU A C 1
ATOM 676 O O . LEU A 1 86 ? 25.921 0.356 -26.564 1.00 95.81 86 LEU A O 1
ATOM 680 N N . GLY A 1 87 ? 26.214 -0.432 -24.484 1.00 93.06 87 GLY A N 1
ATOM 681 C CA . GLY A 1 87 ? 27.632 -0.746 -24.657 1.00 93.06 87 GLY A CA 1
ATOM 682 C C . GLY A 1 87 ? 27.877 -1.741 -25.795 1.00 93.06 87 GLY A C 1
ATOM 683 O O . GLY A 1 87 ? 28.718 -1.498 -26.666 1.00 93.06 87 GLY A O 1
ATOM 684 N N . ALA A 1 88 ? 27.103 -2.828 -25.845 1.00 96.94 88 ALA A N 1
ATOM 685 C CA . ALA A 1 88 ? 27.192 -3.823 -26.913 1.00 96.94 88 ALA A CA 1
ATOM 686 C C . ALA A 1 88 ? 26.879 -3.220 -28.295 1.00 96.94 88 ALA A C 1
ATOM 688 O O . ALA A 1 88 ? 27.593 -3.483 -29.271 1.00 96.94 88 ALA A O 1
ATOM 689 N N . LEU A 1 89 ? 25.856 -2.366 -28.376 1.00 97.88 89 LEU A N 1
ATOM 690 C CA . LEU A 1 89 ? 25.484 -1.663 -29.604 1.00 97.88 89 LEU A CA 1
ATOM 691 C C . LEU A 1 89 ? 26.585 -0.708 -30.076 1.00 97.88 89 LEU A C 1
ATOM 693 O O . LEU A 1 89 ? 26.908 -0.706 -31.262 1.00 97.88 89 LEU A O 1
ATOM 697 N N . ARG A 1 90 ? 27.227 0.032 -29.165 1.00 95.12 90 ARG A N 1
ATOM 698 C CA . ARG A 1 90 ? 28.352 0.930 -29.489 1.00 95.12 90 ARG A CA 1
ATOM 699 C C . ARG A 1 90 ? 29.569 0.186 -30.032 1.00 95.12 90 ARG A C 1
ATOM 701 O O . ARG A 1 90 ? 30.203 0.638 -30.984 1.00 95.12 90 ARG A O 1
ATOM 708 N N . VAL A 1 91 ? 29.890 -0.979 -29.470 1.00 97.62 91 VAL A N 1
ATOM 709 C CA . VAL A 1 91 ? 30.972 -1.830 -29.996 1.00 97.62 91 VAL A CA 1
ATOM 710 C C . VAL A 1 91 ? 30.636 -2.323 -31.402 1.00 97.62 91 VAL A C 1
ATOM 712 O O . VAL A 1 91 ? 31.499 -2.332 -32.284 1.00 97.62 91 VAL A O 1
ATOM 715 N N . LYS A 1 92 ? 29.381 -2.722 -31.626 1.00 97.69 92 LYS A N 1
ATOM 716 C CA . LYS A 1 92 ? 28.911 -3.171 -32.938 1.00 97.69 92 LYS A CA 1
ATOM 717 C C . LYS A 1 92 ? 28.940 -2.039 -33.967 1.00 97.69 92 LYS A C 1
ATOM 719 O O . LYS A 1 92 ? 29.410 -2.273 -35.074 1.00 97.69 92 LYS A O 1
ATOM 724 N N . GLU A 1 93 ? 28.501 -0.838 -33.593 1.00 97.44 93 GLU A N 1
ATOM 725 C CA . GLU A 1 93 ? 28.587 0.382 -34.406 1.00 97.44 93 GLU A CA 1
ATOM 726 C C . GLU A 1 93 ? 30.028 0.620 -34.866 1.00 97.44 93 GLU A C 1
ATOM 728 O O . GLU A 1 93 ? 30.285 0.661 -36.067 1.00 97.44 93 GLU A O 1
ATOM 733 N N . LYS A 1 94 ? 30.985 0.662 -33.930 1.00 96.31 94 LYS A N 1
ATOM 734 C CA . LYS A 1 94 ? 32.400 0.850 -34.267 1.00 96.31 94 LYS A CA 1
ATOM 735 C C . LYS A 1 94 ? 32.911 -0.224 -35.229 1.00 96.31 94 LYS A C 1
ATOM 737 O O . LYS A 1 94 ? 33.525 0.103 -36.233 1.00 96.31 94 LYS A O 1
ATOM 742 N N . ARG A 1 95 ? 32.604 -1.499 -34.969 1.00 96.25 95 ARG A N 1
ATOM 743 C CA . ARG A 1 95 ? 33.019 -2.607 -35.844 1.00 96.25 95 ARG A CA 1
ATOM 744 C C . ARG A 1 95 ? 32.448 -2.481 -37.257 1.00 96.25 95 ARG A C 1
ATOM 746 O O . ARG A 1 95 ? 33.124 -2.835 -38.218 1.00 96.25 95 ARG A O 1
ATOM 753 N N . ILE A 1 96 ? 31.204 -2.021 -37.383 1.00 96.50 96 ILE A N 1
ATOM 754 C CA . ILE A 1 96 ? 30.582 -1.764 -38.685 1.00 96.50 96 ILE A CA 1
ATOM 755 C C . ILE A 1 96 ? 31.327 -0.637 -39.398 1.00 96.50 96 ILE A C 1
ATOM 757 O O . ILE A 1 96 ? 31.672 -0.804 -40.562 1.00 96.50 96 ILE A O 1
ATOM 761 N N . LEU A 1 97 ? 31.609 0.470 -38.710 1.00 96.38 97 LEU A N 1
ATOM 762 C CA . LEU A 1 97 ? 32.341 1.599 -39.286 1.00 96.38 97 LEU A CA 1
ATOM 763 C C . LEU A 1 97 ? 33.750 1.198 -39.737 1.00 96.38 97 LEU A C 1
ATOM 765 O O . LEU A 1 97 ? 34.104 1.460 -40.884 1.00 96.38 97 LEU A O 1
ATOM 769 N N . ASP A 1 98 ? 34.498 0.486 -38.890 1.00 96.12 98 ASP A N 1
ATOM 770 C CA . ASP A 1 98 ? 35.829 -0.035 -39.224 1.00 96.12 98 ASP A CA 1
ATOM 771 C C . ASP A 1 98 ? 35.757 -0.910 -40.493 1.00 96.12 98 ASP A C 1
ATOM 773 O O . ASP A 1 98 ? 36.539 -0.745 -41.428 1.00 96.12 98 ASP A O 1
ATOM 777 N N . ARG A 1 99 ? 34.747 -1.787 -40.589 1.00 94.56 99 ARG A N 1
ATOM 778 C CA . ARG A 1 99 ? 34.544 -2.648 -41.762 1.00 94.56 99 ARG A CA 1
ATOM 779 C C . ARG A 1 99 ? 34.156 -1.874 -43.023 1.00 94.56 99 ARG A C 1
ATOM 781 O O . ARG A 1 99 ? 34.568 -2.261 -44.113 1.00 94.56 99 ARG A O 1
ATOM 788 N N . LEU A 1 100 ? 33.344 -0.825 -42.898 1.00 95.25 100 LEU A N 1
ATOM 789 C CA . LEU A 1 100 ? 32.962 0.034 -44.023 1.00 95.25 100 LEU A CA 1
ATOM 790 C C . LEU A 1 100 ? 34.166 0.818 -44.561 1.00 95.25 100 LEU A C 1
ATOM 792 O O . LEU A 1 100 ? 34.300 0.972 -45.775 1.00 95.25 100 LEU A O 1
ATOM 796 N N . GLN A 1 101 ? 35.065 1.250 -43.675 1.00 93.06 101 GLN A N 1
ATOM 797 C CA . GLN A 1 101 ? 36.324 1.886 -44.053 1.00 93.06 101 GLN A CA 1
ATOM 798 C C . GLN A 1 101 ? 37.261 0.902 -44.774 1.00 93.06 101 GLN A C 1
ATOM 800 O O . GLN A 1 101 ? 37.830 1.244 -45.807 1.00 93.06 101 GLN A O 1
ATOM 805 N N . GLU A 1 102 ? 37.379 -0.343 -44.295 1.00 93.69 102 GLU A N 1
ATOM 806 C CA . GLU A 1 102 ? 38.187 -1.385 -44.956 1.00 93.69 102 GLU A CA 1
ATOM 807 C C . GLU A 1 102 ? 37.762 -1.658 -46.408 1.00 93.69 102 GLU A C 1
ATOM 809 O O . GLU A 1 102 ? 38.603 -1.984 -47.244 1.00 93.69 102 GLU A O 1
ATOM 814 N N . ILE A 1 103 ? 36.466 -1.542 -46.716 1.00 94.31 103 ILE A N 1
ATOM 815 C CA . ILE A 1 103 ? 35.928 -1.786 -48.065 1.00 94.31 103 ILE A CA 1
ATOM 816 C C . ILE A 1 103 ? 35.850 -0.517 -48.930 1.00 94.31 103 ILE A C 1
ATOM 818 O O . ILE A 1 103 ? 35.285 -0.568 -50.022 1.00 94.31 103 ILE A O 1
ATOM 822 N N . GLY A 1 104 ? 36.407 0.607 -48.463 1.00 87.94 104 GLY A N 1
ATOM 823 C CA . GLY A 1 104 ? 36.491 1.858 -49.224 1.00 87.94 104 GLY A CA 1
ATOM 824 C C . GLY A 1 104 ? 35.153 2.574 -49.417 1.00 87.94 104 GLY A C 1
ATOM 825 O O . GLY A 1 104 ? 34.971 3.272 -50.411 1.00 87.94 104 GLY A O 1
ATOM 826 N N . TYR A 1 105 ? 34.198 2.376 -48.501 1.00 80.25 105 TYR A N 1
ATOM 827 C CA . TYR A 1 105 ? 32.903 3.066 -48.536 1.00 80.25 105 TYR A CA 1
ATOM 828 C C . TYR A 1 105 ? 32.984 4.517 -48.010 1.00 80.25 105 TYR A C 1
ATOM 830 O O . TYR A 1 105 ? 32.036 5.282 -48.186 1.00 80.25 105 TYR A O 1
ATOM 838 N N . PHE A 1 106 ? 34.108 4.885 -47.381 1.00 57.44 106 PHE A N 1
ATOM 839 C CA . PHE A 1 106 ? 34.461 6.215 -46.875 1.00 57.44 106 PHE A CA 1
ATOM 840 C C . PHE A 1 106 ? 35.925 6.535 -47.176 1.00 57.44 106 PHE A C 1
ATOM 842 O O . PHE A 1 106 ? 36.736 5.579 -47.179 1.00 57.44 106 PHE A O 1
#